Protein AF-A0A6N7QMH3-F1 (afdb_monomer)

Sequence (114 aa):
MSKQDVENFLKQLTDDITLREQLSATLANVEDSATGETVIAFATEAGFDISAEDLEWLNNALSEDALPDEALDEVSGGVMGAISYLGDKLHPYRTEPPAKSKNALNPFKKDFWW

Secondary structure (DSSP, 8-state):
--HHHHHHHHHHHHH-HHHHHHHHHHHTTS-HHHHHHHHHHHHHHTT----HHHHHHHHHHTSTTTS-HHHHHHHTTTHHHHHHHHHHTTS----------TTTT-TTSGGG--

Foldseek 3Di:
DDLVLVLVLLVCCVVDVPLLVVLLVQCVPDDLQCQLVSVCVSSVVVVGNDDSVSLVVQLVCQACVNAPPVLVQQLLPASNSSSQSVVCVVPNDDDGDGDDDNCSSRSSGSNNSD

pLDDT: mean 72.47, std 13.59, range [34.69, 89.56]

Structure (mmCIF, N/CA/C/O backbone):
data_AF-A0A6N7QMH3-F1
#
_entry.id   AF-A0A6N7QMH3-F1
#
loop_
_atom_site.group_PDB
_atom_site.id
_atom_site.type_symbol
_atom_site.label_atom_id
_atom_site.label_alt_id
_atom_site.label_comp_id
_atom_site.label_asym_id
_atom_site.label_entity_id
_atom_site.label_seq_id
_atom_site.pdbx_PDB_ins_code
_atom_site.Cartn_x
_atom_site.Cartn_y
_atom_site.Cartn_z
_atom_site.occupancy
_atom_site.B_iso_or_equiv
_atom_site.auth_seq_id
_atom_site.auth_comp_id
_atom_site.auth_asym_id
_atom_site.auth_atom_id
_atom_site.pdbx_PDB_model_num
ATOM 1 N N . MET A 1 1 ? -5.165 1.496 15.491 1.00 52.41 1 MET A N 1
ATOM 2 C CA . MET A 1 1 ? -5.978 0.468 14.807 1.00 52.41 1 MET A CA 1
ATOM 3 C C . MET A 1 1 ? -5.231 -0.863 14.871 1.00 52.41 1 MET A C 1
ATOM 5 O O . MET A 1 1 ? -4.230 -0.926 15.584 1.00 52.41 1 MET A O 1
ATOM 9 N N . SER A 1 2 ? -5.753 -1.946 14.284 1.00 63.56 2 SER A N 1
ATOM 10 C CA . SER A 1 2 ? -5.145 -3.278 14.402 1.00 63.56 2 SER A CA 1
ATOM 11 C C . SER A 1 2 ? -4.252 -3.555 13.194 1.00 63.56 2 SER A C 1
ATOM 13 O O . SER A 1 2 ? -4.693 -3.442 12.058 1.00 63.56 2 SER A O 1
ATOM 15 N N . LYS A 1 3 ? -3.017 -4.003 13.436 1.00 69.06 3 LYS A N 1
ATOM 16 C CA . LYS A 1 3 ? -2.036 -4.473 12.435 1.00 69.06 3 LYS A CA 1
ATOM 17 C C . LYS A 1 3 ? -2.638 -5.341 11.306 1.00 69.06 3 LYS A C 1
ATOM 19 O O . LYS A 1 3 ? -2.149 -5.317 10.181 1.00 69.06 3 LYS A O 1
ATOM 24 N N . GLN A 1 4 ? -3.714 -6.069 11.604 1.00 74.19 4 GLN A N 1
ATOM 25 C CA . GLN A 1 4 ? -4.461 -6.882 10.645 1.00 74.19 4 GLN A CA 1
ATOM 26 C C . GLN A 1 4 ? -5.072 -6.099 9.478 1.00 74.19 4 GLN A C 1
ATOM 28 O O . GLN A 1 4 ? -5.186 -6.667 8.398 1.00 74.19 4 GLN A O 1
ATOM 33 N N . ASP A 1 5 ? -5.475 -4.840 9.653 1.00 80.81 5 ASP A N 1
ATOM 34 C CA . ASP A 1 5 ? -6.130 -4.078 8.581 1.00 80.81 5 ASP A CA 1
ATOM 35 C C . ASP A 1 5 ? -5.130 -3.694 7.486 1.00 80.81 5 ASP A C 1
ATOM 37 O O . ASP A 1 5 ? -5.412 -3.869 6.300 1.00 80.81 5 ASP A O 1
ATOM 41 N N . VAL A 1 6 ? -3.913 -3.301 7.884 1.00 79.94 6 VAL A N 1
ATOM 42 C CA . VAL A 1 6 ? -2.794 -3.106 6.952 1.00 79.94 6 VAL A CA 1
ATOM 43 C C . VAL A 1 6 ? -2.407 -4.414 6.283 1.00 79.94 6 VAL A C 1
ATOM 45 O O . VAL A 1 6 ? -2.264 -4.434 5.067 1.00 79.94 6 VAL A O 1
ATOM 48 N N . GLU A 1 7 ? -2.273 -5.511 7.032 1.00 78.50 7 GLU A N 1
ATOM 49 C CA . GLU A 1 7 ? -1.949 -6.824 6.454 1.00 78.50 7 GLU A CA 1
ATOM 50 C C . GLU A 1 7 ? -3.009 -7.289 5.445 1.00 78.50 7 GLU A C 1
ATOM 52 O O . GLU A 1 7 ? -2.662 -7.801 4.381 1.00 78.50 7 GLU A O 1
ATOM 57 N N . ASN A 1 8 ? -4.293 -7.082 5.743 1.00 83.25 8 ASN A N 1
ATOM 58 C CA . ASN A 1 8 ? -5.391 -7.435 4.850 1.00 83.25 8 ASN A CA 1
ATOM 59 C C . ASN A 1 8 ? -5.404 -6.562 3.594 1.00 83.25 8 ASN A C 1
ATOM 61 O O . ASN A 1 8 ? -5.551 -7.100 2.501 1.00 83.25 8 ASN A O 1
ATOM 65 N N . PHE A 1 9 ? -5.218 -5.248 3.727 1.00 84.44 9 PHE A N 1
ATOM 66 C CA . PHE A 1 9 ? -5.130 -4.330 2.589 1.00 84.44 9 PHE A CA 1
ATOM 67 C C . PHE A 1 9 ? -3.968 -4.680 1.668 1.00 84.44 9 PHE A C 1
ATOM 69 O O . PHE A 1 9 ? -4.117 -4.785 0.454 1.00 84.44 9 PHE A O 1
ATOM 76 N N . LEU A 1 10 ? -2.810 -4.910 2.269 1.00 80.88 10 LEU A N 1
ATOM 77 C CA . LEU A 1 10 ? -1.618 -5.360 1.588 1.00 80.88 10 LEU A CA 1
ATOM 78 C C . LEU A 1 10 ? -1.884 -6.672 0.838 1.00 80.88 10 LEU A C 1
ATOM 80 O O . LEU A 1 10 ? -1.722 -6.737 -0.377 1.00 80.88 10 LEU A O 1
ATOM 84 N N . LYS A 1 11 ? -2.398 -7.695 1.521 1.00 81.56 11 LYS A N 1
ATOM 85 C CA . LYS A 1 11 ? -2.762 -8.962 0.883 1.00 81.56 11 LYS A CA 1
ATOM 86 C C . LYS A 1 11 ? -3.747 -8.767 -0.275 1.00 81.56 11 LYS A C 1
ATOM 88 O O . LYS A 1 11 ? -3.558 -9.355 -1.336 1.00 81.56 11 LYS A O 1
ATOM 93 N N . GLN A 1 12 ? -4.746 -7.904 -0.098 1.00 83.12 12 GLN A N 1
ATOM 94 C CA . GLN A 1 12 ? -5.708 -7.549 -1.137 1.00 83.12 12 GLN A CA 1
ATOM 95 C C . GLN A 1 12 ? -5.018 -6.908 -2.350 1.00 83.12 12 GLN A C 1
ATOM 97 O O . GLN A 1 12 ? -5.367 -7.242 -3.472 1.00 83.12 12 GLN A O 1
ATOM 102 N N . LEU A 1 13 ? -4.014 -6.046 -2.162 1.00 79.31 13 LEU A N 1
ATOM 103 C CA . LEU A 1 13 ? -3.225 -5.470 -3.261 1.00 79.31 13 LEU A CA 1
ATOM 104 C C . LEU A 1 13 ? -2.359 -6.501 -3.997 1.00 79.31 13 LEU A C 1
ATOM 106 O O . LEU A 1 13 ? -2.078 -6.332 -5.183 1.00 79.31 13 LEU A O 1
ATOM 110 N N . THR A 1 14 ? -1.912 -7.553 -3.311 1.00 74.38 14 THR A N 1
ATOM 111 C CA . THR A 1 14 ? -1.188 -8.668 -3.939 1.00 74.38 14 THR A CA 1
ATOM 112 C C . THR A 1 14 ? -2.124 -9.569 -4.740 1.00 74.38 14 THR A C 1
ATOM 114 O O . THR A 1 14 ? -1.791 -9.944 -5.865 1.00 74.38 14 THR A O 1
ATOM 117 N N . ASP A 1 15 ? -3.285 -9.902 -4.174 1.00 78.75 15 ASP A N 1
ATOM 118 C CA . ASP A 1 15 ? -4.260 -10.803 -4.791 1.00 78.75 15 ASP A CA 1
ATOM 119 C C . ASP A 1 15 ? -5.075 -10.107 -5.904 1.00 78.75 15 ASP A C 1
ATOM 121 O O . ASP A 1 15 ? -5.449 -10.743 -6.892 1.00 78.75 15 ASP A O 1
ATOM 125 N N . ASP A 1 16 ? -5.331 -8.799 -5.780 1.00 81.94 16 ASP A N 1
ATOM 126 C CA . ASP A 1 16 ? -6.109 -7.992 -6.723 1.00 81.94 16 ASP A CA 1
ATOM 127 C C . ASP A 1 16 ? -5.217 -7.031 -7.523 1.00 81.94 16 ASP A C 1
ATOM 129 O O . ASP A 1 16 ? -4.909 -5.901 -7.129 1.00 81.94 16 ASP A O 1
ATOM 133 N N . ILE A 1 17 ? -4.844 -7.484 -8.722 1.00 79.00 17 ILE A N 1
ATOM 134 C CA . ILE A 1 17 ? -4.056 -6.70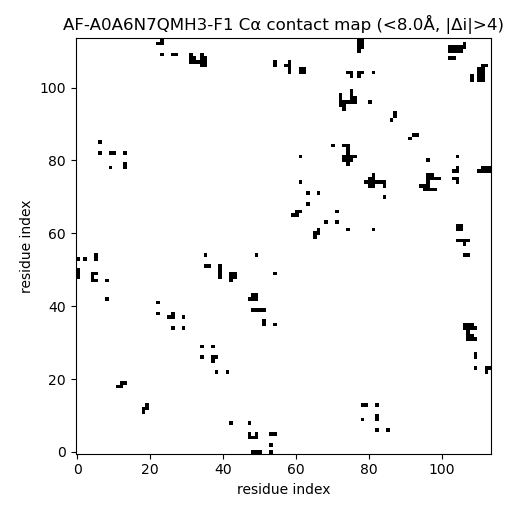4 -9.684 1.00 79.00 17 ILE A CA 1
ATOM 135 C C . ILE A 1 17 ? -4.768 -5.393 -10.053 1.00 79.00 17 ILE A C 1
ATOM 137 O O . ILE A 1 17 ? -4.097 -4.380 -10.242 1.00 79.00 17 ILE A O 1
ATOM 141 N N . THR A 1 18 ? -6.104 -5.382 -10.115 1.00 84.06 18 THR A N 1
ATOM 142 C CA . THR A 1 18 ? -6.878 -4.181 -10.473 1.00 84.06 18 THR A CA 1
ATOM 143 C C . THR A 1 18 ? -6.738 -3.124 -9.388 1.00 84.06 18 THR A C 1
ATOM 145 O O . THR A 1 18 ? -6.488 -1.958 -9.689 1.00 84.06 18 THR A O 1
ATOM 148 N N . LEU A 1 19 ? -6.850 -3.534 -8.122 1.00 83.88 19 LEU A N 1
ATOM 149 C CA . LEU A 1 19 ? -6.680 -2.646 -6.975 1.00 83.88 19 LEU A CA 1
ATOM 150 C C . LEU A 1 19 ? -5.264 -2.055 -6.943 1.00 83.88 19 LEU A C 1
ATOM 152 O O . LEU A 1 19 ? -5.087 -0.857 -6.719 1.00 83.88 19 LEU A O 1
ATOM 156 N N . ARG A 1 20 ? -4.251 -2.876 -7.240 1.00 81.00 20 ARG A N 1
ATOM 157 C CA . ARG A 1 20 ? -2.856 -2.431 -7.338 1.00 81.00 20 ARG A CA 1
ATOM 158 C C . ARG A 1 20 ? -2.641 -1.423 -8.461 1.00 81.00 20 ARG A C 1
ATOM 160 O O . ARG A 1 20 ? -1.968 -0.416 -8.257 1.00 81.00 20 ARG A O 1
ATOM 167 N N . GLU A 1 21 ? -3.195 -1.677 -9.643 1.00 83.62 21 GLU A N 1
ATOM 168 C CA . GLU A 1 21 ? -3.112 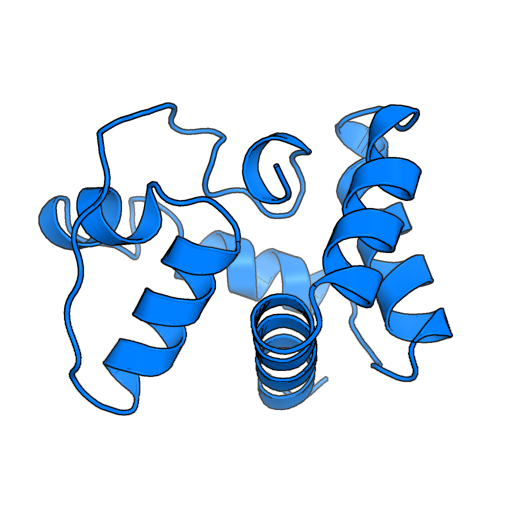-0.749 -10.774 1.00 83.62 21 GLU A CA 1
ATOM 169 C C . GLU A 1 21 ? -3.824 0.572 -10.472 1.00 83.62 21 GLU A C 1
ATOM 171 O O . GLU A 1 21 ? -3.300 1.634 -10.802 1.00 83.62 21 GLU A O 1
ATOM 176 N N . GLN A 1 22 ? -4.971 0.530 -9.789 1.00 86.38 22 GLN A N 1
ATOM 177 C CA . GLN A 1 22 ? -5.680 1.729 -9.344 1.00 86.38 22 GLN A CA 1
ATOM 178 C C . GLN A 1 22 ? -4.861 2.539 -8.339 1.00 86.38 22 GLN A C 1
ATOM 180 O O . GLN A 1 22 ? -4.736 3.755 -8.498 1.00 86.38 22 GLN A O 1
ATOM 185 N N . LEU A 1 23 ? -4.258 1.884 -7.345 1.00 84.75 23 LEU A N 1
ATOM 186 C CA . LEU A 1 23 ? -3.387 2.549 -6.381 1.00 84.75 23 LEU A CA 1
ATOM 187 C C . LEU A 1 23 ? -2.155 3.149 -7.072 1.00 84.75 23 LEU A C 1
ATOM 189 O O . LEU A 1 23 ? -1.858 4.326 -6.891 1.00 84.75 23 LEU A O 1
ATOM 193 N N . SER A 1 24 ? -1.487 2.378 -7.932 1.00 82.50 24 SER A N 1
ATOM 194 C CA . SER A 1 24 ? -0.326 2.829 -8.707 1.00 82.50 24 SER A CA 1
ATOM 195 C C . SER A 1 24 ? -0.661 4.025 -9.608 1.00 82.50 24 SER A C 1
ATOM 197 O O . SER A 1 24 ? 0.092 4.999 -9.641 1.00 82.50 24 SER A O 1
ATOM 199 N N . ALA A 1 25 ? -1.816 4.005 -10.283 1.00 85.50 25 ALA A N 1
ATOM 200 C CA . ALA A 1 25 ? -2.294 5.111 -11.112 1.00 85.50 25 ALA A CA 1
ATOM 201 C C . ALA A 1 25 ? -2.648 6.356 -10.286 1.00 85.50 25 ALA A C 1
ATOM 203 O O . ALA A 1 25 ? -2.379 7.481 -10.716 1.00 85.50 25 ALA A O 1
ATOM 204 N N . THR A 1 26 ? -3.217 6.157 -9.096 1.00 85.94 26 THR A N 1
ATOM 205 C CA . THR A 1 26 ? -3.526 7.242 -8.157 1.00 85.94 26 THR A CA 1
ATOM 206 C C . THR A 1 26 ? -2.235 7.903 -7.681 1.00 85.94 26 THR A C 1
ATOM 208 O O . THR A 1 26 ? -2.111 9.123 -7.721 1.00 85.94 26 THR A O 1
ATOM 211 N N . LEU A 1 27 ? -1.228 7.101 -7.331 1.00 84.50 27 LEU A N 1
ATOM 212 C CA . LEU A 1 27 ? 0.073 7.579 -6.869 1.00 84.50 27 LEU A CA 1
ATOM 213 C C . LEU A 1 27 ? 0.955 8.152 -7.985 1.00 84.50 27 LEU A C 1
ATOM 215 O O . LEU A 1 27 ? 1.827 8.972 -7.709 1.00 84.50 27 LEU A O 1
ATOM 219 N N . ALA A 1 28 ? 0.718 7.791 -9.249 1.00 82.44 28 ALA A N 1
ATOM 220 C CA . ALA A 1 28 ? 1.532 8.243 -10.378 1.00 82.44 28 ALA A CA 1
ATOM 221 C C . ALA A 1 28 ? 1.574 9.771 -10.551 1.00 82.44 28 ALA A C 1
ATOM 223 O O . ALA A 1 28 ? 2.550 10.301 -11.081 1.00 82.44 28 ALA A O 1
ATOM 224 N N . ASN A 1 29 ? 0.529 10.473 -10.105 1.00 80.25 29 ASN A N 1
ATOM 225 C CA . ASN A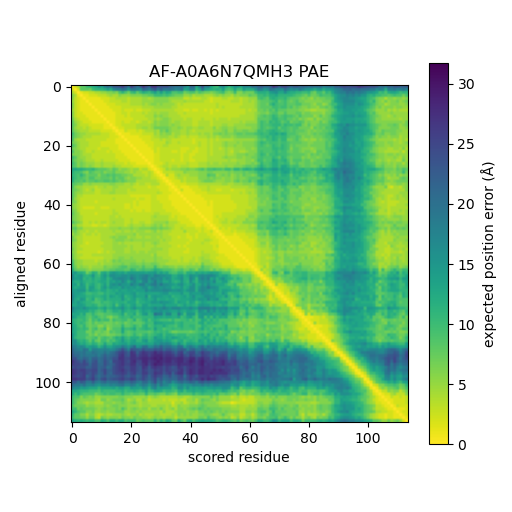 1 29 ? 0.416 11.930 -10.206 1.00 80.25 29 ASN A CA 1
ATOM 226 C C . ASN A 1 29 ? 0.633 12.650 -8.866 1.00 80.25 29 ASN A C 1
ATOM 228 O O . ASN A 1 29 ? 0.459 13.866 -8.793 1.00 80.25 29 ASN A O 1
ATOM 232 N N . VAL A 1 30 ? 0.985 11.913 -7.813 1.00 83.12 30 VAL A N 1
ATOM 233 C CA . VAL A 1 30 ? 1.093 12.430 -6.448 1.00 83.12 30 VAL A CA 1
ATOM 234 C C 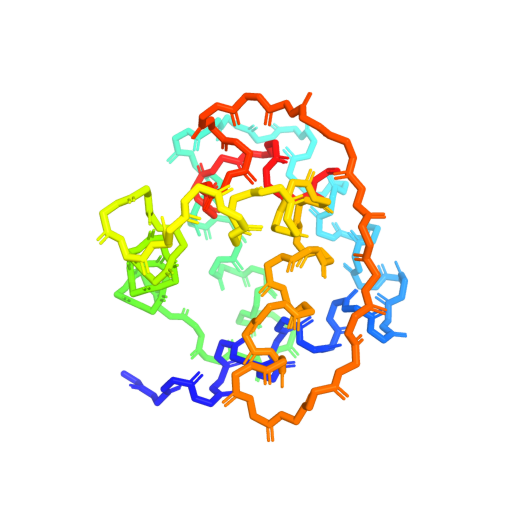. VAL A 1 30 ? 2.561 12.616 -6.077 1.00 83.12 30 VAL A C 1
ATOM 236 O O . VAL A 1 30 ? 3.434 11.832 -6.454 1.00 83.12 30 VAL A O 1
ATOM 239 N N . GLU A 1 31 ? 2.854 13.693 -5.350 1.00 81.00 31 GLU A N 1
ATOM 240 C CA . GLU A 1 31 ? 4.190 13.926 -4.808 1.00 81.00 31 GLU A CA 1
ATOM 241 C C . GLU A 1 31 ? 4.494 12.948 -3.666 1.00 81.00 31 GLU A C 1
ATOM 243 O O . GLU A 1 31 ? 3.615 12.594 -2.882 1.00 81.00 31 GLU A O 1
ATOM 248 N N . ASP A 1 32 ? 5.758 12.553 -3.512 1.00 77.00 32 ASP A N 1
ATOM 249 C CA . ASP A 1 32 ? 6.191 11.644 -2.442 1.00 77.00 32 ASP A CA 1
ATOM 250 C C . ASP A 1 32 ? 5.671 12.065 -1.055 1.00 77.00 32 ASP A C 1
ATOM 252 O O . ASP A 1 32 ? 5.222 11.233 -0.277 1.00 77.00 32 ASP A O 1
ATOM 256 N N . SER A 1 33 ? 5.678 13.366 -0.746 1.00 79.06 33 SER A N 1
ATOM 257 C CA . SER A 1 33 ? 5.197 13.893 0.538 1.00 79.06 33 SER A CA 1
ATOM 258 C C . SER A 1 33 ? 3.708 13.649 0.800 1.00 79.06 33 SER A C 1
ATOM 260 O O . SER A 1 33 ? 3.317 13.581 1.957 1.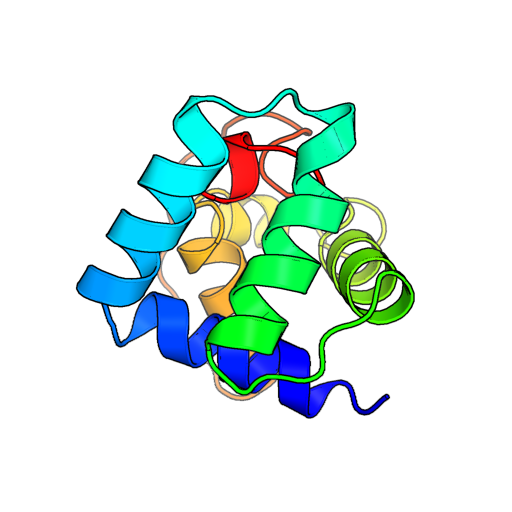00 79.06 33 SER A O 1
ATOM 262 N N . ALA A 1 34 ? 2.898 13.502 -0.251 1.00 82.69 34 ALA A N 1
ATOM 263 C CA . ALA A 1 34 ? 1.460 13.242 -0.173 1.00 82.69 34 ALA A CA 1
ATOM 264 C C . ALA A 1 34 ? 1.109 11.762 -0.432 1.00 82.69 34 ALA A C 1
ATOM 266 O O . ALA A 1 34 ? -0.066 11.389 -0.424 1.00 82.69 34 ALA A O 1
ATOM 267 N N . THR A 1 35 ? 2.112 10.900 -0.651 1.00 85.38 35 THR A N 1
ATOM 268 C CA . THR A 1 35 ? 1.898 9.472 -0.936 1.00 85.38 35 THR A CA 1
ATOM 269 C C . THR A 1 35 ? 1.216 8.783 0.242 1.00 85.38 35 THR A C 1
ATOM 271 O O . THR A 1 35 ? 0.216 8.105 0.039 1.00 85.38 35 THR A O 1
ATOM 274 N N . GLY A 1 36 ? 1.688 9.004 1.476 1.00 84.81 36 GLY A N 1
ATOM 275 C CA . GLY A 1 36 ? 1.089 8.389 2.667 1.00 84.81 36 GLY A CA 1
ATOM 276 C C . GLY A 1 36 ? -0.386 8.750 2.853 1.00 84.81 36 GLY A C 1
ATOM 277 O O . GLY A 1 36 ? -1.217 7.864 3.023 1.00 84.81 36 GLY A O 1
ATOM 278 N N . GLU A 1 37 ? -0.729 10.037 2.748 1.00 86.94 37 GLU A N 1
ATOM 279 C CA . GLU A 1 37 ? -2.120 10.506 2.847 1.00 86.94 37 GLU A CA 1
ATOM 280 C C . GLU A 1 37 ? -3.000 9.932 1.731 1.00 86.94 37 GLU A C 1
ATOM 282 O O . GLU A 1 37 ? -4.141 9.546 1.974 1.00 86.94 37 GLU A O 1
ATOM 287 N N . THR A 1 38 ? -2.456 9.817 0.518 1.00 89.38 38 THR A N 1
ATOM 288 C CA . THR A 1 38 ? -3.178 9.246 -0.626 1.00 89.38 38 THR A CA 1
ATOM 289 C C . THR A 1 38 ? -3.430 7.752 -0.450 1.00 89.38 38 THR A C 1
ATOM 291 O O . THR A 1 38 ? -4.529 7.288 -0.736 1.00 89.38 38 THR A O 1
ATOM 294 N N . VAL A 1 39 ? -2.450 6.996 0.052 1.00 86.75 39 VAL A N 1
ATOM 295 C CA . VAL A 1 39 ? -2.615 5.566 0.361 1.00 86.75 39 VAL A CA 1
ATOM 296 C C . VAL A 1 39 ? -3.673 5.372 1.442 1.00 86.75 39 VAL A C 1
ATOM 298 O O . VAL A 1 39 ? -4.527 4.506 1.294 1.00 86.75 39 VAL A O 1
A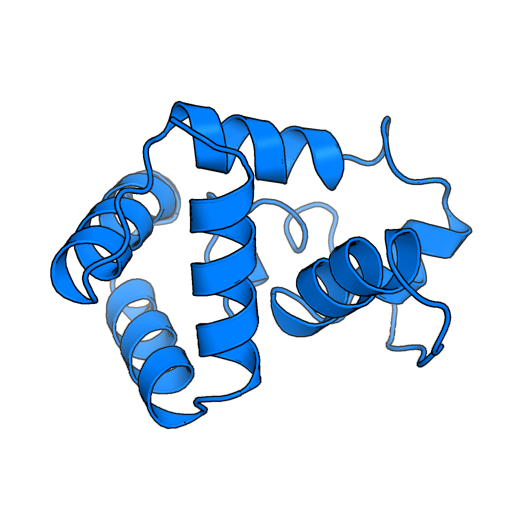TOM 301 N N . ILE A 1 40 ? -3.644 6.182 2.504 1.00 89.12 40 ILE A N 1
ATOM 302 C CA . ILE A 1 40 ? -4.640 6.142 3.584 1.00 89.12 40 ILE A CA 1
ATOM 303 C C . ILE A 1 40 ? -6.041 6.406 3.032 1.00 89.12 40 ILE A C 1
ATOM 305 O O . ILE A 1 40 ? -6.970 5.645 3.310 1.00 89.12 40 ILE A O 1
ATOM 309 N N . ALA A 1 41 ? -6.194 7.456 2.222 1.00 89.56 41 ALA A N 1
ATOM 310 C CA . ALA A 1 41 ? -7.466 7.787 1.595 1.00 89.56 41 ALA A CA 1
ATOM 311 C C . ALA A 1 41 ? -7.952 6.647 0.688 1.00 89.56 41 ALA A C 1
ATOM 313 O O . ALA A 1 41 ? -9.087 6.201 0.829 1.00 89.56 41 ALA A O 1
ATOM 314 N N . PHE A 1 42 ? -7.070 6.110 -0.158 1.00 89.56 42 PHE A N 1
ATOM 315 C CA . PHE A 1 42 ? -7.384 5.000 -1.054 1.00 89.56 42 PHE A CA 1
ATOM 316 C C . PHE A 1 42 ? -7.787 3.731 -0.292 1.00 89.56 42 PHE A C 1
ATOM 318 O O . PHE A 1 42 ? -8.781 3.093 -0.626 1.00 89.56 42 PHE A O 1
ATOM 325 N N . ALA A 1 43 ? -7.039 3.368 0.752 1.00 87.38 43 ALA A N 1
ATOM 326 C CA . ALA A 1 43 ? -7.355 2.231 1.607 1.00 87.38 43 ALA A CA 1
ATOM 327 C C . ALA A 1 43 ? -8.724 2.407 2.275 1.00 87.38 43 ALA A C 1
ATOM 329 O O . ALA A 1 43 ? -9.544 1.490 2.235 1.00 87.38 43 ALA A O 1
ATOM 330 N N . THR A 1 44 ? -9.004 3.611 2.784 1.00 88.69 44 THR A N 1
ATOM 331 C CA . THR A 1 44 ? -10.299 3.966 3.383 1.00 88.69 44 THR A CA 1
ATOM 332 C C . THR A 1 44 ? -11.437 3.838 2.368 1.00 88.69 44 THR A C 1
ATOM 334 O O . THR A 1 44 ? -12.484 3.274 2.687 1.00 88.69 44 THR A O 1
ATOM 337 N N . GLU A 1 45 ? -11.237 4.294 1.128 1.00 87.50 45 GLU A N 1
ATOM 338 C CA . GLU A 1 45 ? -12.207 4.138 0.032 1.00 87.50 45 GLU A CA 1
ATOM 339 C C . GLU A 1 45 ? -12.419 2.671 -0.367 1.00 87.50 45 GLU A C 1
ATOM 341 O O . GLU A 1 45 ? -13.540 2.271 -0.686 1.00 87.50 45 GLU A O 1
ATOM 346 N N . ALA A 1 46 ? -11.369 1.853 -0.293 1.00 84.12 46 ALA A N 1
ATOM 347 C CA . ALA A 1 46 ? -11.429 0.411 -0.509 1.00 84.12 46 ALA A CA 1
ATOM 348 C C . ALA A 1 46 ? -12.044 -0.364 0.679 1.00 84.12 46 ALA A C 1
ATOM 350 O O . ALA A 1 46 ? -12.233 -1.577 0.584 1.00 84.12 46 ALA A O 1
ATOM 351 N N . GLY A 1 47 ? -12.397 0.320 1.775 1.00 86.56 47 GLY A N 1
ATOM 352 C CA . GLY A 1 47 ? -13.034 -0.264 2.958 1.00 86.56 47 GLY A CA 1
ATOM 353 C C . GLY A 1 47 ? -12.065 -0.751 4.039 1.00 86.56 47 GLY A C 1
ATOM 354 O O . GLY A 1 47 ? -12.492 -1.458 4.951 1.00 86.56 47 GLY A O 1
ATOM 355 N N . PHE A 1 48 ? -10.786 -0.380 3.951 1.00 86.38 48 PHE A N 1
ATOM 356 C CA . PHE A 1 48 ? -9.761 -0.660 4.954 1.00 86.38 48 PHE A CA 1
ATOM 357 C C . PHE A 1 48 ? -9.505 0.578 5.814 1.00 86.38 48 PHE A C 1
ATOM 359 O O . PHE A 1 48 ? -9.177 1.644 5.302 1.00 86.38 48 PHE A O 1
ATOM 366 N N . ASP A 1 49 ? -9.612 0.438 7.132 1.00 84.94 49 ASP A N 1
ATOM 367 C CA . ASP A 1 49 ? -9.328 1.525 8.072 1.00 84.94 49 ASP A CA 1
ATOM 368 C C . ASP A 1 49 ? -7.822 1.558 8.381 1.00 84.94 49 ASP A C 1
ATOM 370 O O . ASP A 1 49 ? -7.343 0.933 9.328 1.00 84.94 49 ASP A O 1
ATOM 374 N N . ILE A 1 50 ? -7.056 2.210 7.502 1.00 85.25 50 ILE A N 1
ATOM 375 C CA . ILE A 1 50 ? -5.606 2.390 7.651 1.00 85.25 50 ILE A CA 1
ATOM 376 C C . ILE A 1 50 ? -5.322 3.815 8.090 1.00 85.25 50 ILE A C 1
ATOM 378 O O . ILE A 1 50 ? -5.757 4.767 7.449 1.00 85.25 50 ILE A O 1
ATOM 382 N N . SER A 1 51 ? -4.520 3.970 9.138 1.00 86.69 51 SER A N 1
ATOM 383 C CA . SER A 1 51 ? -4.048 5.269 9.607 1.00 86.69 51 SER A CA 1
ATOM 384 C C . SER A 1 51 ? -2.572 5.509 9.275 1.00 86.69 51 SER A C 1
ATOM 386 O O . SER A 1 51 ? -1.830 4.605 8.884 1.00 86.69 51 SER A O 1
ATOM 388 N N . ALA A 1 52 ? -2.119 6.749 9.478 1.00 85.00 52 ALA A N 1
ATOM 389 C CA . ALA A 1 52 ? -0.704 7.095 9.357 1.00 85.00 52 ALA A CA 1
ATOM 390 C C . ALA A 1 52 ? 0.174 6.302 10.335 1.00 85.00 52 ALA A C 1
ATOM 392 O O . ALA A 1 52 ? 1.270 5.901 9.958 1.00 85.00 52 ALA A O 1
ATOM 393 N N . GLU A 1 53 ? -0.327 6.009 11.540 1.00 84.88 53 GLU A N 1
ATOM 394 C CA . GLU A 1 53 ? 0.385 5.195 12.533 1.00 84.88 53 GLU A CA 1
ATOM 395 C C . GLU A 1 53 ? 0.619 3.767 12.020 1.00 84.88 53 GLU A C 1
ATOM 397 O O . GLU A 1 53 ? 1.669 3.175 12.270 1.00 84.88 53 GLU A O 1
ATOM 402 N N . ASP A 1 54 ? -0.331 3.214 11.261 1.00 84.19 54 ASP A N 1
ATOM 403 C CA . ASP A 1 54 ? -0.195 1.866 10.713 1.00 84.19 54 ASP A CA 1
ATOM 404 C C . ASP A 1 54 ? 0.788 1.835 9.523 1.00 84.19 54 ASP A C 1
ATOM 406 O O . ASP A 1 54 ? 1.555 0.879 9.372 1.00 84.19 54 ASP A O 1
ATOM 410 N N . LEU A 1 55 ? 0.844 2.904 8.716 1.00 82.44 55 LEU A N 1
ATOM 411 C CA . LEU A 1 55 ? 1.889 3.079 7.697 1.00 82.44 55 LEU A CA 1
ATOM 412 C C . LEU A 1 55 ? 3.273 3.319 8.316 1.00 82.44 55 LEU A C 1
ATOM 414 O O . LEU A 1 55 ? 4.268 2.806 7.804 1.00 82.44 55 LEU A O 1
ATOM 418 N N . GLU A 1 56 ? 3.364 4.061 9.421 1.00 83.19 56 GLU A N 1
ATOM 419 C CA . GLU A 1 56 ? 4.609 4.214 10.181 1.00 83.19 56 GLU A CA 1
ATOM 420 C C . GLU A 1 56 ? 5.058 2.884 10.779 1.00 83.19 56 GLU A C 1
ATOM 422 O O . GLU A 1 56 ? 6.248 2.566 10.757 1.00 83.19 56 GLU A O 1
ATOM 427 N N . TRP A 1 57 ? 4.124 2.078 11.282 1.00 83.06 57 TRP A N 1
ATOM 428 C CA . TRP A 1 57 ? 4.420 0.725 11.730 1.00 83.06 57 TRP A CA 1
ATOM 429 C C . TRP A 1 57 ? 4.961 -0.135 10.584 1.00 83.06 57 TRP A C 1
ATOM 431 O O . TRP A 1 57 ? 5.984 -0.793 10.766 1.00 83.06 57 TRP A O 1
ATOM 441 N N . LEU A 1 58 ? 4.338 -0.087 9.401 1.00 79.62 58 LEU A N 1
ATOM 442 C CA . LEU A 1 58 ? 4.804 -0.803 8.211 1.00 79.62 58 LEU A CA 1
ATOM 443 C C . LEU A 1 58 ? 6.209 -0.343 7.793 1.00 79.62 58 LEU A C 1
ATOM 445 O O . LEU A 1 58 ? 7.088 -1.172 7.576 1.00 79.62 58 LEU A O 1
ATOM 449 N N . ASN A 1 59 ? 6.448 0.970 7.762 1.00 81.38 59 ASN A N 1
ATOM 450 C CA . ASN A 1 59 ? 7.758 1.551 7.470 1.00 81.38 59 ASN A CA 1
ATOM 451 C C . ASN A 1 59 ? 8.824 1.093 8.477 1.00 81.38 59 ASN A C 1
ATOM 453 O O . ASN A 1 59 ? 9.934 0.744 8.091 1.00 81.38 59 ASN A O 1
ATOM 457 N N . ASN A 1 60 ? 8.489 1.055 9.769 1.00 79.19 60 ASN A N 1
ATOM 458 C CA . ASN A 1 60 ? 9.390 0.550 10.802 1.00 79.19 60 ASN A CA 1
ATOM 459 C C . ASN A 1 60 ? 9.627 -0.959 10.659 1.00 79.19 60 ASN A C 1
ATOM 461 O O . ASN A 1 60 ? 10.764 -1.405 10.781 1.00 79.19 60 ASN A O 1
ATOM 465 N N . ALA A 1 61 ? 8.587 -1.743 10.363 1.00 73.69 61 ALA A N 1
ATOM 466 C CA . ALA A 1 61 ? 8.679 -3.189 10.170 1.00 73.69 61 ALA A CA 1
ATOM 467 C C . ALA A 1 61 ? 9.543 -3.576 8.959 1.00 73.69 61 ALA A C 1
ATOM 469 O O . ALA A 1 61 ? 10.122 -4.662 8.958 1.00 73.69 61 ALA A O 1
ATOM 470 N N . LEU A 1 62 ? 9.631 -2.687 7.966 1.00 72.06 62 LEU A N 1
ATOM 471 C CA . LEU A 1 62 ? 10.412 -2.845 6.740 1.00 72.06 62 LEU A CA 1
ATOM 472 C C . LEU A 1 62 ? 11.719 -2.038 6.729 1.00 72.06 62 LEU A C 1
ATOM 474 O O . LEU A 1 62 ? 12.433 -2.030 5.729 1.00 72.06 62 LEU A O 1
ATOM 478 N N . SER A 1 63 ? 12.038 -1.339 7.818 1.00 69.75 63 SER A N 1
ATOM 479 C CA . SER A 1 63 ? 13.273 -0.561 7.919 1.00 69.75 63 SER A CA 1
ATOM 480 C C . SER A 1 63 ? 14.504 -1.473 7.996 1.00 69.75 63 SER A C 1
ATOM 482 O O . SER A 1 63 ? 14.425 -2.584 8.521 1.00 69.75 63 SER A O 1
ATOM 484 N N . GLU A 1 64 ? 15.657 -0.986 7.520 1.00 61.59 64 GLU A N 1
ATOM 485 C CA . GLU A 1 64 ? 16.953 -1.694 7.591 1.00 61.59 64 GLU A CA 1
ATOM 486 C C . GLU A 1 64 ? 17.323 -2.103 9.038 1.00 61.59 64 GLU A C 1
ATOM 488 O O . GLU A 1 64 ? 18.005 -3.099 9.241 1.00 61.59 64 GLU A O 1
ATOM 493 N N . ASP A 1 65 ? 16.842 -1.386 10.062 1.00 60.19 65 ASP A N 1
ATOM 494 C CA . ASP A 1 65 ? 17.047 -1.753 11.474 1.00 60.19 65 ASP A CA 1
ATOM 495 C C . ASP A 1 65 ? 16.181 -2.947 11.928 1.00 60.19 65 ASP A C 1
ATOM 497 O O . ASP A 1 65 ? 16.526 -3.651 12.881 1.00 60.19 65 ASP A O 1
ATOM 501 N N . ALA A 1 66 ? 15.048 -3.189 11.264 1.00 59.31 66 ALA A N 1
ATOM 502 C CA . ALA A 1 66 ? 14.135 -4.296 11.555 1.00 59.31 66 ALA A CA 1
ATOM 503 C C . ALA A 1 66 ? 14.351 -5.514 10.641 1.00 59.31 66 ALA A C 1
ATOM 505 O O . ALA A 1 66 ? 13.970 -6.635 11.009 1.00 59.31 66 ALA A O 1
ATOM 506 N N . LEU A 1 67 ? 14.944 -5.299 9.464 1.00 65.69 67 LEU A N 1
ATOM 507 C CA . LEU A 1 67 ? 15.212 -6.315 8.456 1.00 65.69 67 LEU A CA 1
ATOM 508 C C . LEU A 1 67 ? 16.714 -6.613 8.373 1.00 65.69 67 LEU A C 1
ATOM 510 O O . LEU A 1 67 ? 17.482 -5.723 8.025 1.00 65.69 67 LEU A O 1
ATOM 514 N N . PRO A 1 68 ? 17.162 -7.855 8.634 1.00 63.31 68 PRO A N 1
ATOM 515 C CA . PRO A 1 68 ? 18.537 -8.234 8.317 1.00 63.31 68 PRO A CA 1
ATOM 516 C C . PRO A 1 68 ? 18.797 -8.101 6.807 1.00 63.31 68 PRO A C 1
ATOM 518 O O . PRO A 1 68 ? 17.866 -8.234 6.017 1.00 63.31 68 PRO A O 1
ATOM 521 N N . ASP A 1 69 ? 20.055 -7.910 6.401 1.00 61.72 69 ASP A N 1
ATOM 522 C CA . ASP A 1 69 ? 20.451 -7.722 4.991 1.00 61.72 69 ASP A CA 1
ATOM 523 C C . ASP A 1 69 ? 19.862 -8.776 4.032 1.00 61.72 69 ASP A C 1
ATOM 525 O O . ASP A 1 69 ? 19.493 -8.466 2.904 1.00 61.72 69 ASP A O 1
ATOM 529 N N . GLU A 1 70 ? 19.707 -10.016 4.497 1.00 59.28 70 GLU A N 1
ATOM 530 C CA . GLU A 1 70 ? 19.100 -11.117 3.736 1.00 59.28 70 GLU A CA 1
ATOM 531 C C . GLU A 1 70 ? 17.589 -10.933 3.506 1.00 59.28 70 GLU A C 1
ATOM 533 O O . GLU A 1 70 ? 17.062 -11.319 2.469 1.00 59.28 70 GLU A O 1
ATOM 538 N N . ALA A 1 71 ? 16.890 -10.301 4.453 1.00 61.22 71 ALA A N 1
ATOM 539 C CA . ALA A 1 71 ? 15.486 -9.937 4.303 1.00 61.22 71 ALA A CA 1
ATOM 540 C C . ALA A 1 71 ? 15.309 -8.718 3.393 1.00 61.22 71 ALA A C 1
ATOM 542 O O . ALA A 1 71 ? 14.304 -8.650 2.693 1.00 61.22 71 ALA A O 1
ATOM 543 N N . LEU A 1 72 ? 16.273 -7.785 3.375 1.00 62.75 72 LEU A N 1
ATOM 544 C CA . LEU A 1 72 ? 16.253 -6.617 2.485 1.00 62.75 72 LEU A CA 1
ATOM 545 C C . LEU A 1 72 ? 16.242 -7.019 1.004 1.00 62.75 72 LEU A C 1
ATOM 547 O O . LEU A 1 72 ? 15.575 -6.365 0.202 1.00 62.75 72 LEU A O 1
ATOM 551 N N . ASP A 1 73 ? 16.930 -8.102 0.642 1.00 63.38 73 ASP A N 1
ATOM 552 C CA . ASP A 1 73 ? 16.891 -8.641 -0.723 1.00 63.38 73 ASP A CA 1
ATOM 553 C C . ASP A 1 73 ? 15.497 -9.214 -1.045 1.00 63.38 73 ASP A C 1
ATOM 555 O O . ASP A 1 73 ? 14.922 -8.913 -2.084 1.00 63.38 73 ASP A O 1
ATOM 559 N N . GLU A 1 74 ? 14.862 -9.917 -0.103 1.00 59.44 74 GLU A N 1
ATOM 560 C CA . GLU A 1 74 ? 13.517 -10.485 -0.293 1.00 59.44 74 GLU A CA 1
ATOM 561 C C . GLU A 1 74 ? 12.417 -9.410 -0.412 1.00 59.44 74 GLU A C 1
ATOM 563 O O . GLU A 1 74 ? 11.515 -9.513 -1.249 1.00 59.44 74 GLU A O 1
ATOM 568 N N . VAL A 1 75 ? 12.518 -8.323 0.362 1.00 62.12 75 VAL A N 1
ATOM 569 C CA . VAL A 1 75 ? 11.571 -7.198 0.281 1.00 62.12 75 VAL A CA 1
ATOM 570 C C . VAL A 1 75 ? 11.847 -6.232 -0.876 1.00 62.12 75 VAL A C 1
ATOM 572 O O . VAL A 1 75 ? 11.033 -5.345 -1.130 1.00 62.12 75 VAL A O 1
ATOM 575 N N . SER A 1 76 ? 12.930 -6.421 -1.643 1.00 59.69 76 SER A N 1
ATOM 576 C CA . SER A 1 76 ? 13.305 -5.551 -2.775 1.00 59.69 76 SER A CA 1
ATOM 577 C C . SER A 1 76 ? 12.296 -5.550 -3.941 1.00 59.69 76 SER A C 1
ATOM 579 O O . SER A 1 76 ? 12.450 -4.787 -4.893 1.00 59.69 76 SER A O 1
ATOM 581 N N . GLY A 1 77 ? 11.234 -6.362 -3.878 1.00 59.88 77 GLY A N 1
ATOM 582 C CA . GLY A 1 77 ? 10.136 -6.411 -4.852 1.00 59.88 77 GLY A CA 1
ATOM 583 C C . GLY A 1 77 ? 9.015 -5.376 -4.657 1.00 59.88 77 GLY A C 1
ATOM 584 O O . GLY A 1 77 ? 7.914 -5.601 -5.164 1.00 59.88 77 GLY A O 1
ATOM 585 N N . GLY A 1 78 ? 9.239 -4.303 -3.890 1.00 67.94 78 GLY A N 1
ATOM 586 C CA . GLY A 1 78 ? 8.215 -3.297 -3.567 1.00 67.94 78 GLY A CA 1
ATOM 587 C C . GLY A 1 78 ? 7.109 -3.875 -2.679 1.00 67.94 78 GLY A C 1
ATOM 588 O O . GLY A 1 78 ? 7.371 -4.753 -1.852 1.00 67.94 78 GLY A O 1
ATOM 589 N N . VAL A 1 79 ? 5.858 -3.441 -2.871 1.00 65.25 79 VAL A N 1
ATOM 590 C CA . VAL A 1 79 ? 4.713 -3.902 -2.068 1.00 65.25 79 VAL A CA 1
ATOM 591 C C . VAL A 1 79 ? 4.616 -5.432 -2.065 1.00 65.25 79 VAL A C 1
ATOM 593 O O . VAL A 1 79 ? 4.442 -6.032 -1.016 1.00 65.25 79 VAL A O 1
ATOM 596 N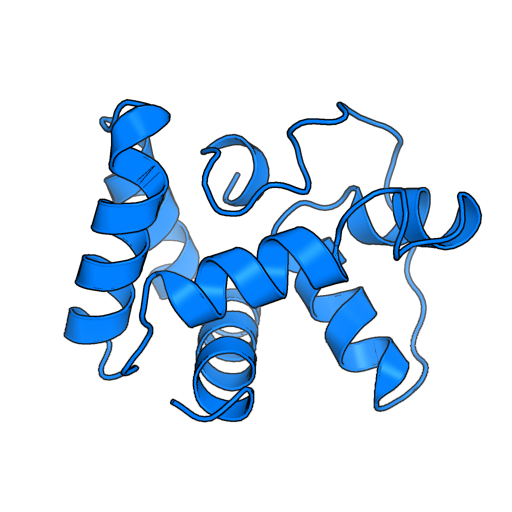 N . MET A 1 80 ? 4.850 -6.100 -3.199 1.00 66.06 80 MET A N 1
ATOM 597 C CA . MET A 1 80 ? 4.822 -7.566 -3.294 1.00 66.06 80 MET A CA 1
ATOM 598 C C . MET A 1 80 ? 5.907 -8.237 -2.441 1.00 66.06 80 MET A C 1
ATOM 600 O O . MET A 1 80 ? 5.629 -9.254 -1.806 1.00 66.06 80 MET A O 1
ATOM 604 N N . GLY A 1 81 ? 7.118 -7.675 -2.404 1.00 67.75 81 GLY A N 1
ATOM 605 C CA . GLY A 1 81 ? 8.217 -8.182 -1.576 1.00 67.75 81 GLY A CA 1
ATOM 606 C C . GLY A 1 81 ? 7.949 -7.961 -0.089 1.00 67.75 81 GLY A C 1
ATOM 607 O O . GLY A 1 81 ? 8.060 -8.885 0.710 1.00 67.75 81 GLY A O 1
ATOM 608 N N . ALA A 1 82 ? 7.495 -6.761 0.275 1.00 67.25 82 ALA A N 1
ATOM 609 C CA . ALA A 1 82 ? 7.108 -6.427 1.641 1.00 67.25 82 ALA A CA 1
ATOM 610 C C . ALA A 1 82 ? 5.984 -7.326 2.175 1.00 67.25 82 ALA A C 1
ATOM 612 O O . ALA A 1 82 ? 6.051 -7.795 3.310 1.00 67.25 82 ALA A O 1
ATOM 613 N N . ILE A 1 83 ? 4.975 -7.604 1.349 1.00 67.94 83 ILE A N 1
ATOM 614 C CA . ILE A 1 83 ? 3.847 -8.477 1.688 1.00 67.94 83 ILE A CA 1
ATOM 615 C C . ILE A 1 83 ? 4.287 -9.923 1.784 1.00 67.94 83 ILE A C 1
ATOM 617 O O . ILE A 1 83 ? 3.878 -10.613 2.714 1.00 67.94 83 ILE A O 1
ATOM 621 N N . SER A 1 84 ? 5.124 -10.371 0.848 1.00 65.44 84 SER A N 1
ATOM 622 C CA . SER A 1 84 ? 5.683 -11.719 0.884 1.00 65.44 84 SER A CA 1
ATOM 623 C C . SER A 1 84 ? 6.486 -11.916 2.160 1.00 65.44 84 SER A C 1
ATOM 625 O O . SER A 1 84 ? 6.226 -12.881 2.852 1.00 65.44 84 SER A O 1
ATOM 627 N N . TYR A 1 85 ? 7.332 -10.966 2.561 1.00 67.38 85 TYR A N 1
ATOM 628 C CA . TYR A 1 85 ? 8.098 -11.041 3.808 1.00 67.38 85 TYR A CA 1
ATOM 629 C C . TYR A 1 85 ? 7.231 -10.981 5.079 1.00 67.38 85 TYR A C 1
ATOM 631 O O . TYR A 1 85 ? 7.430 -11.750 6.023 1.00 67.38 85 TYR A O 1
ATOM 639 N N . LEU A 1 86 ? 6.247 -10.072 5.132 1.00 65.81 86 LEU A N 1
ATOM 640 C CA . LEU A 1 86 ? 5.291 -9.999 6.248 1.00 65.81 86 LEU A CA 1
ATOM 641 C C . LEU A 1 86 ? 4.439 -11.270 6.344 1.00 65.81 86 LEU A C 1
ATOM 643 O O . LEU A 1 86 ? 4.171 -11.750 7.447 1.00 65.81 86 LEU A O 1
ATOM 647 N N . GLY A 1 87 ? 4.064 -11.829 5.195 1.00 63.41 87 GLY A N 1
ATOM 648 C CA . GLY A 1 87 ? 3.426 -13.130 5.066 1.00 63.41 87 GLY A CA 1
ATOM 649 C C . GLY A 1 87 ? 4.354 -14.289 5.440 1.00 63.41 87 GLY A C 1
ATOM 650 O O . GLY A 1 87 ? 3.897 -15.216 6.101 1.00 63.41 87 GLY A O 1
ATOM 651 N N . ASP A 1 88 ? 5.647 -14.219 5.111 1.00 60.53 88 ASP A N 1
ATOM 652 C CA . ASP A 1 88 ? 6.660 -15.258 5.357 1.00 60.53 88 ASP A CA 1
ATOM 653 C C . ASP A 1 88 ? 6.980 -15.388 6.850 1.00 60.53 88 ASP A C 1
ATOM 655 O O . ASP A 1 88 ? 6.999 -16.491 7.402 1.00 60.53 88 ASP A O 1
ATOM 659 N N . LYS A 1 89 ? 7.028 -14.252 7.568 1.00 59.06 89 LYS A N 1
ATOM 660 C CA . LYS A 1 89 ? 7.021 -14.212 9.044 1.00 59.06 89 LYS A CA 1
ATOM 661 C C . LYS A 1 89 ? 5.804 -14.914 9.676 1.00 59.06 89 LYS A C 1
ATOM 663 O O . LYS A 1 89 ? 5.826 -15.166 10.883 1.00 59.06 89 LYS A O 1
ATOM 668 N N . LEU A 1 90 ? 4.768 -15.241 8.896 1.00 45.12 90 LEU A N 1
ATOM 669 C CA . LEU A 1 90 ? 3.579 -15.989 9.311 1.00 45.12 90 LEU A CA 1
ATO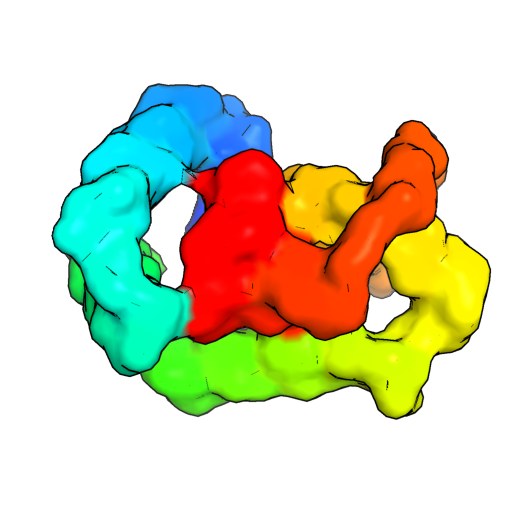M 670 C C . LEU A 1 90 ? 3.440 -17.380 8.639 1.00 45.12 90 LEU A C 1
ATOM 672 O O . LEU A 1 90 ? 2.720 -18.210 9.192 1.00 45.12 90 LEU A O 1
ATOM 676 N N . HIS A 1 91 ? 4.126 -17.676 7.525 1.00 34.69 91 HIS A N 1
ATOM 677 C CA . HIS A 1 91 ? 4.319 -19.015 6.928 1.00 34.69 91 HIS A CA 1
ATOM 678 C C . HIS A 1 91 ? 5.398 -19.000 5.817 1.00 34.69 91 HIS A C 1
ATOM 680 O O . HIS A 1 91 ? 5.265 -18.209 4.892 1.00 34.69 91 HIS A O 1
ATOM 686 N N . PRO A 1 92 ? 6.376 -19.930 5.806 1.00 37.62 92 PRO A N 1
ATOM 687 C CA . PRO A 1 92 ? 7.578 -19.817 4.977 1.00 37.62 92 PRO A CA 1
ATOM 688 C C . PRO A 1 92 ? 7.337 -20.249 3.524 1.00 37.62 92 PRO A C 1
ATOM 690 O O . PRO A 1 92 ? 7.166 -21.442 3.282 1.00 37.62 92 PRO A O 1
ATOM 693 N N . TYR A 1 93 ? 7.369 -19.329 2.559 1.00 36.50 93 TYR A N 1
ATOM 694 C CA . TYR A 1 93 ? 7.564 -19.619 1.132 1.00 36.50 93 TYR A CA 1
ATOM 695 C C . TYR A 1 93 ? 8.178 -18.430 0.350 1.00 36.50 93 TYR A C 1
ATOM 697 O O . TYR A 1 93 ? 7.538 -17.799 -0.482 1.00 36.50 93 TYR A O 1
ATOM 705 N N . ARG A 1 94 ? 9.474 -18.199 0.576 1.00 50.84 94 ARG A N 1
ATOM 706 C CA . ARG A 1 94 ? 10.577 -17.986 -0.392 1.00 50.84 94 ARG A CA 1
ATOM 707 C C . ARG A 1 94 ? 10.213 -17.630 -1.851 1.00 50.84 94 ARG A C 1
ATOM 709 O O . ARG A 1 94 ? 9.840 -18.523 -2.612 1.00 50.84 94 ARG A O 1
ATOM 716 N N . THR A 1 95 ? 10.591 -16.421 -2.284 1.00 39.94 95 THR A N 1
ATOM 717 C CA . THR A 1 95 ?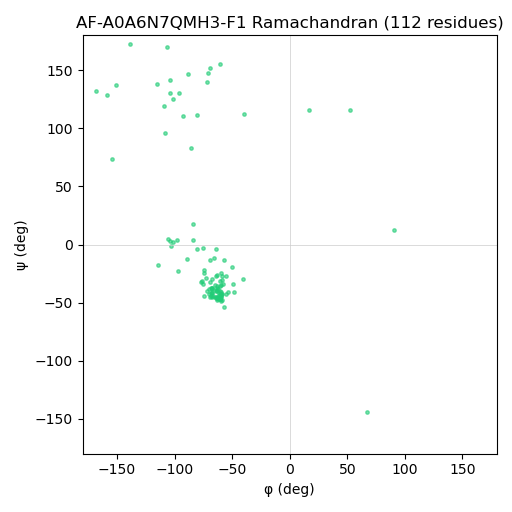 11.101 -16.116 -3.646 1.00 39.94 95 THR A CA 1
ATOM 718 C C . THR A 1 95 ? 11.922 -14.814 -3.653 1.00 39.94 95 THR A C 1
ATOM 720 O O . THR A 1 95 ? 11.429 -13.788 -3.204 1.00 39.94 95 THR A O 1
ATOM 723 N N . GLU A 1 96 ? 13.142 -14.862 -4.203 1.00 48.62 96 GLU A N 1
ATOM 724 C CA . GLU A 1 96 ? 14.094 -13.741 -4.387 1.00 48.62 96 GLU A CA 1
ATOM 725 C C . GLU A 1 96 ? 13.658 -12.748 -5.495 1.00 48.62 96 GLU A C 1
ATOM 727 O O . GLU A 1 96 ? 13.236 -13.190 -6.572 1.00 48.62 96 GLU A O 1
ATOM 732 N N . PRO A 1 97 ? 13.830 -11.423 -5.297 1.00 46.78 97 PRO A N 1
ATOM 733 C CA . PRO A 1 97 ? 14.078 -10.492 -6.410 1.00 46.78 97 PRO A CA 1
ATOM 734 C C . PRO A 1 97 ? 15.160 -9.409 -6.102 1.00 46.78 97 PRO A C 1
ATOM 736 O O . PRO A 1 97 ? 15.665 -9.332 -4.994 1.00 46.78 97 PRO A O 1
ATOM 739 N N . PRO A 1 98 ? 15.594 -8.596 -7.093 1.00 42.56 98 PRO A N 1
ATOM 740 C CA . PRO A 1 98 ? 16.941 -8.019 -7.136 1.00 42.56 98 PRO A CA 1
ATOM 741 C C . PRO A 1 98 ? 17.106 -6.666 -6.419 1.00 42.56 98 PRO A C 1
ATOM 743 O O . PRO A 1 98 ? 16.255 -5.785 -6.513 1.00 42.56 98 PRO A O 1
ATOM 746 N N . ALA A 1 99 ? 18.298 -6.464 -5.849 1.00 49.12 99 ALA A N 1
ATOM 747 C CA . ALA A 1 99 ? 18.787 -5.244 -5.202 1.00 49.12 99 ALA A CA 1
ATOM 748 C C . ALA A 1 99 ? 18.406 -3.909 -5.883 1.00 49.12 99 ALA A C 1
ATOM 750 O O . ALA A 1 99 ? 18.972 -3.547 -6.924 1.00 49.12 99 ALA A O 1
ATOM 751 N N . LYS A 1 100 ? 17.552 -3.104 -5.226 1.00 52.19 100 LYS A N 1
ATOM 752 C CA . LYS A 1 100 ? 17.417 -1.655 -5.480 1.00 52.19 100 LYS A CA 1
ATOM 753 C C . LYS A 1 100 ? 16.968 -0.845 -4.253 1.00 52.19 100 LYS A C 1
ATOM 755 O O . LYS A 1 100 ? 15.992 -1.175 -3.606 1.00 52.19 100 LYS A O 1
ATOM 760 N N . SER A 1 101 ? 17.632 0.312 -4.093 1.00 50.72 101 SER A N 1
ATOM 761 C CA . SER A 1 101 ? 17.188 1.571 -3.458 1.00 50.72 101 SER A CA 1
ATOM 762 C C . SER A 1 101 ? 16.614 1.506 -2.030 1.00 50.72 101 SER A C 1
ATOM 764 O O . SER A 1 101 ? 15.495 1.063 -1.819 1.00 50.72 101 SER A O 1
ATOM 766 N N . LYS A 1 102 ? 17.305 2.139 -1.068 1.00 54.84 102 LYS A N 1
ATOM 767 C CA . LYS A 1 102 ? 16.856 2.356 0.328 1.00 54.84 102 LYS A CA 1
ATOM 768 C C . LYS A 1 102 ? 15.443 2.957 0.479 1.00 54.84 102 LYS A C 1
ATOM 770 O O . LYS A 1 102 ? 14.852 2.859 1.545 1.00 54.84 102 LYS A O 1
ATOM 775 N N . ASN A 1 103 ? 14.899 3.584 -0.569 1.00 59.66 103 ASN A N 1
ATOM 776 C CA . ASN A 1 103 ? 13.554 4.170 -0.561 1.00 59.66 103 ASN A CA 1
ATOM 777 C C . ASN A 1 103 ? 12.446 3.192 -0.988 1.00 59.66 103 ASN A C 1
ATOM 779 O O . ASN A 1 103 ? 11.277 3.511 -0.798 1.00 59.66 103 ASN A O 1
ATOM 783 N N . ALA A 1 104 ? 12.789 2.029 -1.550 1.00 63.34 104 ALA A N 1
ATOM 784 C CA . ALA A 1 104 ? 11.824 1.056 -2.070 1.00 63.34 104 ALA A CA 1
ATOM 785 C C . ALA A 1 104 ? 11.004 0.359 -0.972 1.00 63.34 104 ALA A C 1
ATOM 787 O O . ALA A 1 104 ? 10.001 -0.273 -1.273 1.00 63.34 104 ALA A O 1
ATOM 788 N N . LEU A 1 105 ? 11.416 0.486 0.292 1.00 70.31 105 LEU A N 1
ATOM 789 C CA . LEU A 1 105 ? 10.770 -0.128 1.458 1.00 70.31 105 LEU A CA 1
ATOM 790 C C . LEU A 1 105 ? 9.929 0.852 2.273 1.00 70.31 105 LEU A C 1
ATOM 792 O O . LEU A 1 105 ? 9.324 0.474 3.272 1.00 70.31 105 LEU A O 1
ATOM 796 N N . ASN A 1 106 ? 9.901 2.117 1.855 1.00 77.69 106 ASN A N 1
ATOM 797 C CA . ASN A 1 106 ? 9.179 3.153 2.560 1.00 77.69 106 ASN A CA 1
ATOM 798 C C . ASN A 1 106 ? 7.763 3.290 1.969 1.00 77.69 106 ASN A C 1
ATOM 800 O O . ASN A 1 106 ? 7.633 3.814 0.863 1.00 77.69 106 ASN A O 1
ATOM 804 N N . PRO A 1 107 ? 6.693 2.907 2.688 1.00 77.44 107 PRO A N 1
ATOM 805 C CA . PRO A 1 107 ? 5.319 3.009 2.194 1.00 77.44 107 PRO A CA 1
ATOM 806 C C . PRO A 1 107 ? 4.840 4.455 1.994 1.00 77.44 107 PRO A C 1
ATOM 808 O O . PRO A 1 107 ? 3.825 4.687 1.340 1.00 77.44 107 PRO A O 1
ATOM 811 N N . PHE A 1 108 ? 5.584 5.447 2.491 1.00 82.75 108 PHE A N 1
ATOM 812 C CA . PHE A 1 108 ? 5.382 6.865 2.186 1.00 82.75 108 PHE A CA 1
ATOM 813 C C . PHE A 1 108 ? 6.065 7.298 0.881 1.00 82.75 108 PHE A C 1
ATOM 815 O O . PHE A 1 108 ? 6.060 8.480 0.551 1.00 82.75 108 PHE A O 1
ATOM 822 N N . LYS A 1 109 ? 6.685 6.381 0.135 1.00 80.75 109 LYS A N 1
ATOM 823 C CA . LYS A 1 109 ? 7.317 6.645 -1.158 1.00 80.75 109 LYS A CA 1
ATOM 824 C C . LYS A 1 109 ? 6.591 5.894 -2.256 1.00 80.75 109 LYS A C 1
ATOM 826 O O . LYS A 1 109 ? 6.269 4.722 -2.113 1.00 80.75 109 LYS A O 1
ATOM 831 N N . LYS A 1 110 ? 6.386 6.552 -3.395 1.00 76.94 110 LYS A N 1
ATOM 832 C CA . LYS A 1 110 ? 5.784 5.923 -4.578 1.00 76.94 110 LYS A CA 1
ATOM 833 C C . LYS A 1 110 ? 6.569 4.706 -5.078 1.00 76.94 110 LYS A C 1
ATOM 835 O O . LYS A 1 110 ? 5.953 3.771 -5.566 1.00 76.94 110 LYS A O 1
ATOM 840 N N . ASP A 1 111 ? 7.896 4.695 -4.895 1.00 73.81 111 ASP A N 1
ATOM 841 C CA . ASP A 1 111 ? 8.770 3.572 -5.269 1.00 73.81 111 ASP A CA 1
ATOM 842 C C . ASP A 1 111 ? 8.404 2.266 -4.546 1.00 73.81 111 ASP A C 1
ATOM 844 O O . ASP A 1 111 ? 8.697 1.195 -5.059 1.00 73.81 111 ASP A O 1
ATOM 848 N N . PHE A 1 112 ? 7.759 2.333 -3.376 1.00 76.75 112 PHE A N 1
ATOM 849 C CA . PHE A 1 112 ? 7.262 1.146 -2.674 1.00 76.75 112 PHE A CA 1
ATOM 850 C C . PHE A 1 112 ? 6.036 0.528 -3.362 1.00 76.75 112 PHE A C 1
ATOM 852 O O . PHE A 1 112 ? 5.821 -0.679 -3.290 1.00 76.75 112 PHE A O 1
ATOM 859 N N . TRP A 1 113 ? 5.230 1.337 -4.050 1.00 74.88 113 TRP A N 1
ATOM 860 C CA . TRP A 1 113 ? 3.962 0.921 -4.659 1.00 74.88 113 TRP A CA 1
ATOM 861 C C . TRP A 1 113 ? 4.077 0.588 -6.156 1.00 74.88 113 TRP A C 1
ATOM 863 O O . TRP A 1 113 ? 3.054 0.325 -6.797 1.00 74.88 113 TRP A O 1
ATOM 873 N N . TRP A 1 114 ? 5.291 0.630 -6.716 1.00 63.72 114 TRP A N 1
ATOM 874 C CA . TRP A 1 114 ? 5.598 0.472 -8.143 1.00 63.72 114 TRP A CA 1
ATOM 875 C C . TRP A 1 114 ? 6.455 -0.758 -8.445 1.00 63.72 114 TRP A C 1
ATOM 877 O O . TRP A 1 114 ? 7.330 -1.103 -7.625 1.00 63.72 114 TRP A O 1
#

Mean predicted aligned error: 8.96 Å

Organism: NCBI:txid2664894

Solvent-accessible surface area (backbone atoms only — not comparable to full-atom values): 6242 Å² total; per-residue (Å²): 132,62,74,62,40,54,52,49,50,47,50,47,40,67,75,31,63,67,58,34,51,50,50,38,60,60,46,70,80,49,54,49,90,48,29,43,62,48,51,31,52,51,34,43,75,74,72,30,80,47,51,71,70,56,46,50,50,49,28,51,62,49,27,75,92,61,30,57,76,75,49,50,34,35,27,34,50,12,52,60,12,46,44,49,50,61,46,30,80,74,51,87,74,90,71,84,42,68,87,59,64,95,54,29,49,30,65,46,28,57,56,10,62,94

InterPro domains:
  IPR012903 Nif11 domain [PF07862] (1-55)
  IPR022516 Nif11-like leader peptide [TIGR03798] (1-78)

Radius of gyration: 12.99 Å; Cα contacts (8 Å, |Δi|>4): 143; chains: 1; bounding box: 34×34×26 Å

=== Feature glossary ===
Each block in this record encodes a different view of the same protein. In brief:

Predicted aligned error. PAE(i, j) answers: if I align the predicted and true structures on residue i, how far off (in Å) do I expect residue j to be? A block-diagonal PAE matrix with low values on the blocks and high values off-diagonal is the signature of a multi-domain protein with confidently predicted domains but uncertain inter-domain orientation.

Contact-map, Ramachandran, and PAE plots. Plot images: a contact map (which residues are close in 3D, as an N×N binary image), a Ramachandran scatter (backbone torsion angles, revealing secondary-structure composition at a glance), and — for AlphaFold structures — a PAE heatmap (pairwise prediction confidence).

Backbone torsions (φ/ψ). φ (phi) and ψ (psi) are the two rotatable backbone dihedrals per residue: φ is the C(i-1)–N–Cα–C torsion, ψ is the N–Cα–C–N(i+1) torsion, both in degrees on (−180°, 180°]. α-helical residues cluster near (−60°, −45°); β-strand residues near (−120°, +130°). A Ramachandran plot is simply a scatter of (φ, ψ) for every residue.

Foldseek 3Di. A 3Di character summarizes, for each residue, the relative orientation of the Cα frame of its nearest spatial neighbor. Because it encodes fold topology rather than chemistry, 3Di alignments detect remote structural similarity that sequence alignment misses.

Radius of gyration, Cα contacts, bounding box. Three whole-structure scalars: the radius of gyration (RMS distance of Cα from centroid, in Å), the count of Cα–Cα contacts (pairs closer than 8 Å and separated by more than four residues in sequence — i.e. tertiary, not local, contacts), and the bounding-box dimensions. Together they distinguish compact globular folds from extended fibres or disordered chains.

Sequence. Sequence gives the chain of amino acids in standard one-letter code (A=alanine, C=cysteine, …, Y=tyrosine), read N→C. It is the only feature that is directly encoded by the gene; all structural features are derived from the folded form of this sequence.

mmCIF coordinates. Atomic coordinates in PDBx/mmCIF format — the same representation the Protein Data Bank distributes. Each line of the _atom_site loop places one backbone atom in Cartesian space (units: ångströms, origin: arbitrary).

Secondary structure (3-state, P-SEA). Three-state secondary structure (P-SEA) collapses the eight DSSP classes into helix (a), strand (b), and coil (c). P-SEA assigns these from Cα geometry alone — distances and angles — without requiring backbone oxygens, so it works on any Cα trace.

InterPro / GO / CATH / organism. Functional annotations link the protein to curated databases. InterPro entries identify conserved domains and families by matching the sequence against member-database signatures (Pfam, PROSITE, CDD, …). Gene Ontology (GO) terms describe molecular function, biological process, and cellular component in a controlled vocabulary. CATH places the structure in a hierarchical fold classification (Class/Architecture/Topology/Homologous-superfamily). The organism is the source species.

B-factor. B-factor (Debye–Waller factor) reflects atomic displacement in the crystal lattice. It is an experimental observable (units Å²), not a prediction; low values mean the atom is pinned down, high values mean it moves or is heterogeneous across the crystal.

Rendered structure images. Structure images are PyMOL renders from six orthogonal camera directions. Cartoon representation draws helices as coils and strands as arrows; sticks shows the backbone as bonds; surface shows the solvent-excluded envelope. Rainbow coloring maps sequence position to hue (blue→red, N→C); chain coloring assigns a distinct color per polypeptide.

Solvent-accessible surface area. Solvent-accessible surface area (SASA) is the area in Å² traced out by the centre of a 1.4 Å probe sphere (a water molecule) rolled over the protein's van der Waals surface (Shrake–Rupley / Lee–Richards construction). Buried residues have near-zero SASA; fully exposed residues can exceed 200 Å². The total SASA scales roughly with the number of surface residues.

Secondary structure (8-state, DSSP). The SS8 string is DSSP's per-residue secondary-structure call. α-helix (H) means an i→i+4 H-bond ladder; β-strand (E) means the residue participates in a β-sheet; 3₁₀ (G) and π (I) are tighter and wider helices; T/S are turns/bends; '-' is loop.

pLDDT. For AlphaFold models, the B-factor field carries pLDDT — the model's own estimate of local accuracy on a 0–100 scale. Regions with pLDDT<50 should be treated as essentially unmodeled; they often correspond to intrinsically disordered segments.

Nearest PDB structures. Nearest PDB neighbors are the top structural matches found by Foldseek when searching this structure against the entire Protein Data Bank. Each hit reports a TM-score (0 to 1; >0.5 almost always implies the same fold) and an E-value. These are *structural* homologs — they may share no detectable sequence similarity.